Protein AF-A0A535BAP8-F1 (afdb_monomer_lite)

Secondary structure (DSSP, 8-state):
-PPPPP-----SSS--SSS-TTSSS--GGG-TTTTSPPP--TT--SSTTSSS-SSB-SHHHHHHHHTTTT-BTT-TTSSSSS-TTPPPP-GGG-SS-SSB-SHHHHHHHHTTTT-B--

Radius of gyration: 17.06 Å; chains: 1; bounding box: 52×32×35 Å

Sequence (118 aa):
MPPLSPAASASASPARIDTDCDDDLVIDRFDNCVAGANPRLPNFAQSQRDLNADGFSDISDISLLTGVFGAQGGNPDNDGVGDSGVAGYQGRYDLNYDSFVDITDVSLMTGIFGATCL

Structure (mmCIF, N/CA/C/O backbone):
data_AF-A0A535BAP8-F1
#
_entry.id   AF-A0A535BAP8-F1
#
loop_
_atom_site.group_PDB
_atom_site.id
_atom_site.type_symbol
_atom_site.label_atom_id
_atom_site.label_alt_id
_atom_site.label_comp_id
_atom_site.label_asym_id
_atom_site.label_entity_id
_atom_site.label_seq_id
_atom_site.pdbx_PDB_ins_code
_atom_site.Cartn_x
_atom_site.Cartn_y
_atom_site.Cartn_z
_atom_site.occupancy
_atom_site.B_iso_or_equiv
_atom_site.auth_seq_id
_atom_site.auth_comp_id
_atom_site.auth_asym_id
_atom_site.auth_atom_id
_atom_site.pdbx_PDB_model_num
ATOM 1 N N . MET A 1 1 ? -39.893 -17.547 -9.745 1.00 43.09 1 MET A N 1
ATOM 2 C CA . MET A 1 1 ? -38.473 -17.219 -9.513 1.00 43.09 1 MET A CA 1
ATOM 3 C C . MET A 1 1 ? -38.452 -15.845 -8.867 1.00 43.09 1 MET A C 1
ATOM 5 O O . MET A 1 1 ? -38.874 -14.911 -9.539 1.00 43.09 1 MET A O 1
ATOM 9 N N . PRO A 1 2 ? -38.138 -15.709 -7.569 1.00 41.72 2 PRO A N 1
ATOM 10 C CA . PRO A 1 2 ? -37.995 -14.384 -6.979 1.00 41.72 2 PRO A CA 1
ATOM 11 C C . PRO A 1 2 ? -36.729 -13.719 -7.550 1.00 41.72 2 PRO A C 1
ATOM 13 O O . PRO A 1 2 ? -35.761 -14.431 -7.830 1.00 41.72 2 PRO A O 1
ATOM 16 N N . PRO A 1 3 ? -36.727 -12.395 -7.779 1.00 41.97 3 PRO A N 1
ATOM 17 C CA . PRO A 1 3 ? -35.520 -11.691 -8.186 1.00 41.97 3 PRO A CA 1
ATOM 18 C C . PRO A 1 3 ? -34.495 -11.733 -7.047 1.00 41.97 3 PRO A C 1
ATOM 20 O O . PRO A 1 3 ? -34.848 -11.607 -5.875 1.00 41.97 3 PRO A O 1
ATOM 23 N N . LEU A 1 4 ? -33.229 -11.943 -7.409 1.00 44.16 4 LEU A N 1
ATOM 24 C CA . LEU A 1 4 ? -32.087 -11.809 -6.512 1.00 44.16 4 LEU A CA 1
ATOM 25 C C . LEU A 1 4 ? -32.049 -10.361 -6.011 1.00 44.16 4 LEU A C 1
ATOM 27 O O . LEU A 1 4 ? -31.902 -9.436 -6.810 1.00 44.16 4 LEU A O 1
ATOM 31 N N . SER A 1 5 ? -32.222 -10.169 -4.704 1.00 47.00 5 SER A N 1
ATOM 32 C CA . SER A 1 5 ? -31.978 -8.885 -4.054 1.00 47.00 5 SER A CA 1
ATOM 33 C C . SER A 1 5 ? -30.539 -8.446 -4.342 1.00 47.00 5 SER A C 1
ATOM 35 O O . SER A 1 5 ? -29.631 -9.262 -4.162 1.00 47.00 5 SER A O 1
ATOM 37 N N . PRO A 1 6 ? -30.284 -7.192 -4.755 1.00 43.59 6 PRO A N 1
ATOM 38 C CA . PRO A 1 6 ? -28.937 -6.659 -4.664 1.00 43.59 6 PRO A CA 1
ATOM 39 C C . PRO A 1 6 ? -28.566 -6.648 -3.180 1.00 43.59 6 PRO A C 1
ATOM 41 O O . PRO A 1 6 ? -29.361 -6.210 -2.345 1.00 43.59 6 PRO A O 1
ATOM 44 N N . ALA A 1 7 ? -27.397 -7.193 -2.844 1.00 44.28 7 ALA A N 1
ATOM 45 C CA . ALA A 1 7 ? -26.817 -7.025 -1.523 1.00 44.28 7 ALA A CA 1
ATOM 46 C C . ALA A 1 7 ? -26.653 -5.517 -1.301 1.00 44.28 7 ALA A C 1
ATOM 48 O O . ALA A 1 7 ? -25.780 -4.885 -1.890 1.00 44.28 7 ALA A O 1
ATOM 49 N N . ALA A 1 8 ? -27.569 -4.925 -0.538 1.00 42.19 8 ALA A N 1
ATOM 50 C CA . ALA A 1 8 ? -27.401 -3.575 -0.048 1.00 42.19 8 ALA A CA 1
ATOM 51 C C . ALA A 1 8 ? -26.163 -3.599 0.849 1.00 42.19 8 ALA A C 1
ATOM 53 O O . ALA A 1 8 ? -26.132 -4.355 1.822 1.00 42.19 8 ALA A O 1
ATOM 54 N N . SER A 1 9 ? -25.151 -2.805 0.495 1.00 49.56 9 SER A N 1
ATOM 55 C CA . SER A 1 9 ? -24.110 -2.411 1.438 1.00 49.56 9 SER A CA 1
ATOM 56 C C . SER A 1 9 ? -24.826 -1.646 2.548 1.00 49.56 9 SER A C 1
ATOM 58 O O . SER A 1 9 ? -25.254 -0.509 2.357 1.00 49.56 9 SER A O 1
ATOM 60 N N . ALA A 1 10 ? -25.158 -2.341 3.631 1.00 45.38 10 ALA A N 1
ATOM 61 C CA . ALA A 1 10 ? -25.973 -1.792 4.697 1.00 45.38 10 ALA A CA 1
ATOM 62 C C . ALA A 1 10 ? -25.055 -1.024 5.649 1.00 45.38 10 ALA A C 1
ATOM 64 O O . ALA A 1 10 ? -24.428 -1.620 6.521 1.00 45.38 10 ALA A O 1
ATOM 65 N N 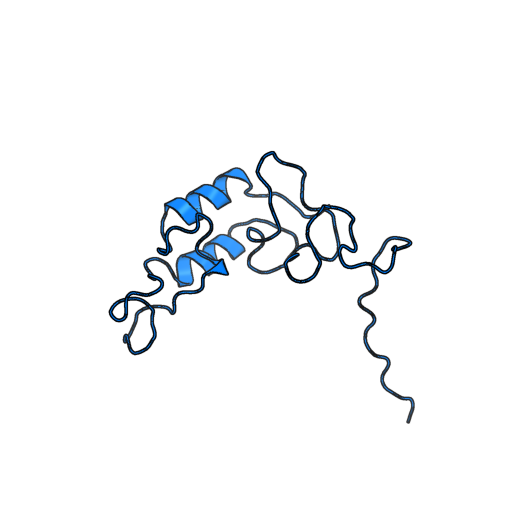. SER A 1 11 ? -24.991 0.295 5.461 1.00 55.28 11 SER A N 1
ATOM 66 C CA . SER A 1 11 ? -24.417 1.248 6.412 1.00 55.28 11 SER A CA 1
ATOM 67 C C . SER A 1 11 ? -25.047 1.035 7.796 1.00 55.28 11 SER A C 1
ATOM 69 O O . SER A 1 11 ? -26.272 1.101 7.939 1.00 55.28 11 SER A O 1
ATOM 71 N N . ALA A 1 12 ? -24.237 0.758 8.817 1.00 51.09 12 ALA A N 1
ATOM 72 C CA . ALA A 1 12 ? -24.709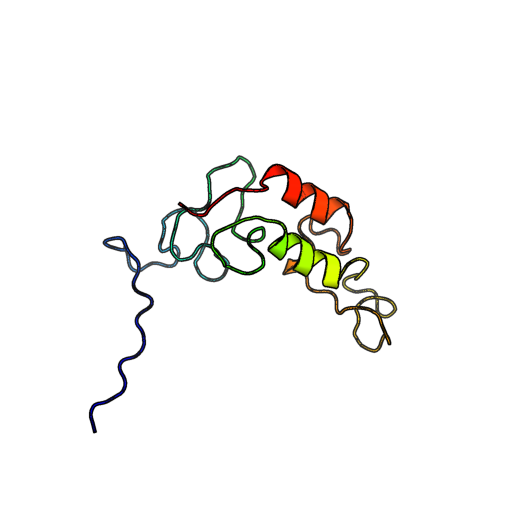 0.336 10.140 1.00 51.09 12 ALA A CA 1
ATOM 73 C C . ALA A 1 12 ? -25.216 1.478 11.053 1.00 51.09 12 ALA A C 1
ATOM 75 O O . ALA A 1 12 ? -25.659 1.218 12.171 1.00 51.09 12 ALA A O 1
ATOM 76 N N . SER A 1 13 ? -25.225 2.725 10.581 1.00 51.09 13 SER A N 1
ATOM 77 C CA . SER A 1 13 ? -25.824 3.883 11.263 1.00 51.09 13 SER A CA 1
ATOM 78 C C . SER A 1 13 ? -27.040 4.398 10.482 1.00 51.09 13 SER A C 1
ATOM 80 O O . SER A 1 13 ? -27.216 3.996 9.332 1.00 51.09 13 SER A O 1
ATOM 82 N N . PRO A 1 14 ? -27.922 5.253 11.049 1.00 48.59 14 PRO A N 1
ATOM 83 C CA . PRO A 1 14 ? -28.995 5.895 10.285 1.00 48.59 14 PRO A CA 1
ATOM 84 C C . PRO A 1 14 ? -28.364 6.881 9.289 1.00 48.59 14 PRO A C 1
ATOM 86 O O . PRO A 1 14 ? -28.317 8.086 9.527 1.00 48.59 14 PRO A O 1
ATOM 89 N N . ALA A 1 15 ? -27.800 6.331 8.217 1.00 52.84 15 ALA A N 1
ATOM 90 C CA . ALA A 1 15 ? -26.863 6.993 7.342 1.00 52.84 15 ALA A CA 1
ATOM 91 C C . ALA A 1 15 ? -27.575 8.072 6.545 1.00 52.84 15 ALA A C 1
ATOM 93 O O . ALA A 1 15 ? -28.602 7.862 5.886 1.00 52.84 15 ALA A O 1
ATOM 94 N N . ARG A 1 16 ? -26.985 9.255 6.612 1.00 53.00 16 ARG A N 1
ATOM 95 C CA . ARG A 1 16 ? -27.109 10.249 5.568 1.00 53.00 16 ARG A CA 1
ATOM 96 C C . ARG A 1 16 ? -26.664 9.545 4.277 1.00 53.00 16 ARG A C 1
ATOM 98 O O . ARG A 1 16 ? -25.586 8.975 4.233 1.00 53.00 16 ARG A O 1
ATOM 105 N N . ILE A 1 17 ? -27.523 9.490 3.259 1.00 59.75 17 ILE A N 1
ATOM 106 C CA . ILE A 1 17 ? -27.120 8.974 1.943 1.00 59.75 17 ILE A CA 1
ATOM 107 C C . ILE A 1 17 ? -26.261 10.064 1.302 1.00 59.75 17 ILE A C 1
ATOM 109 O O . ILE A 1 17 ? -26.773 10.898 0.551 1.00 59.75 17 ILE A O 1
ATOM 113 N N . ASP A 1 18 ? -24.987 10.118 1.662 1.00 67.38 18 ASP A N 1
ATOM 114 C CA . ASP A 1 18 ? -23.999 10.931 0.972 1.00 67.38 18 ASP A CA 1
ATOM 115 C C . ASP A 1 18 ? -22.770 10.091 0.598 1.00 67.38 18 ASP A C 1
ATOM 117 O O . ASP A 1 18 ? -22.902 8.897 0.355 1.00 67.38 18 ASP A O 1
ATOM 121 N N . THR A 1 19 ? -21.642 10.741 0.321 1.00 75.44 19 THR A N 1
ATOM 122 C CA . THR A 1 19 ? -20.462 10.112 -0.304 1.00 75.44 19 THR A CA 1
ATOM 123 C C . THR A 1 19 ? -19.418 9.675 0.734 1.00 75.44 19 THR A C 1
ATOM 125 O O . THR A 1 19 ? -18.326 9.291 0.329 1.00 75.44 19 THR A O 1
ATOM 128 N N . ASP A 1 20 ? -19.730 9.803 2.023 1.00 69.69 20 ASP A N 1
ATOM 129 C CA . ASP A 1 20 ? -18.864 9.580 3.189 1.00 69.69 20 ASP A CA 1
ATOM 130 C C . ASP A 1 20 ? -19.744 8.931 4.279 1.00 69.69 20 ASP A C 1
ATOM 132 O O . ASP A 1 20 ? -20.340 9.607 5.117 1.00 69.69 20 ASP A O 1
ATOM 136 N N . CYS A 1 21 ? -19.965 7.615 4.165 1.00 72.12 21 CYS A N 1
ATOM 137 C CA . CYS A 1 21 ? -20.983 6.884 4.934 1.00 72.12 21 CYS A CA 1
ATOM 138 C C . CYS A 1 21 ? -20.765 6.901 6.461 1.00 72.12 21 CYS A C 1
ATOM 140 O O . CYS A 1 21 ? -21.719 6.669 7.217 1.00 72.12 21 CYS A O 1
ATOM 142 N N . ASP A 1 22 ? -19.538 7.140 6.910 1.00 68.00 22 ASP A N 1
ATOM 143 C CA . ASP A 1 22 ? -19.070 7.128 8.296 1.00 68.00 22 ASP A CA 1
ATOM 144 C C . ASP A 1 22 ? -18.653 8.525 8.822 1.00 68.00 22 ASP A C 1
ATOM 146 O O . ASP A 1 22 ? -18.299 8.655 9.999 1.00 68.00 22 ASP A O 1
ATOM 150 N N . ASP A 1 23 ? -18.827 9.583 8.013 1.00 71.31 23 ASP A N 1
ATOM 151 C CA . ASP A 1 23 ? -18.584 11.005 8.327 1.00 71.31 23 ASP A CA 1
ATOM 152 C C . ASP A 1 23 ? -17.140 11.298 8.813 1.00 71.31 23 ASP A C 1
ATOM 154 O O . ASP A 1 23 ? -16.889 12.196 9.642 1.00 71.31 23 ASP A O 1
ATOM 158 N N . ASP A 1 24 ? -16.157 10.546 8.323 1.00 66.62 24 ASP A N 1
ATOM 159 C CA . ASP A 1 24 ? -14.766 10.627 8.771 1.00 66.62 24 ASP A CA 1
ATOM 160 C C . ASP A 1 24 ? -13.876 11.515 7.872 1.00 66.62 24 ASP A C 1
ATOM 162 O O . ASP A 1 24 ? -12.702 11.758 8.187 1.00 66.62 24 ASP A O 1
ATOM 166 N N . LEU A 1 25 ? -14.487 12.121 6.840 1.00 72.06 25 LEU A N 1
ATOM 167 C CA . LEU A 1 25 ? -13.884 12.964 5.802 1.00 72.06 25 LEU A CA 1
ATOM 168 C C . LEU A 1 25 ? -13.139 12.172 4.715 1.00 72.06 25 LEU A C 1
ATOM 170 O O . LEU A 1 25 ? -12.352 12.753 3.948 1.00 72.06 25 LEU A O 1
ATOM 174 N N . VAL A 1 26 ? -13.404 10.869 4.627 1.00 71.00 26 VAL A N 1
ATOM 175 C CA . VAL A 1 26 ? -12.927 9.929 3.618 1.00 71.00 26 VAL A CA 1
ATOM 176 C C . VAL A 1 26 ? -14.096 9.458 2.782 1.00 71.00 26 VAL A C 1
ATOM 178 O O . VAL A 1 26 ? -14.980 8.753 3.223 1.00 71.00 26 VAL A O 1
ATOM 181 N N . ILE A 1 27 ? -14.114 9.870 1.516 1.00 72.94 27 ILE A N 1
ATOM 182 C CA . ILE A 1 27 ? -15.201 9.447 0.640 1.00 72.94 27 ILE A CA 1
ATOM 183 C C . ILE A 1 27 ? -15.123 7.944 0.376 1.00 72.94 27 ILE A C 1
ATOM 185 O O . ILE A 1 27 ? -14.038 7.460 0.059 1.00 72.94 27 ILE A O 1
ATOM 189 N N . ASP A 1 28 ? -16.265 7.252 0.352 1.00 66.31 28 ASP A N 1
ATOM 190 C CA . ASP A 1 28 ? -16.375 5.782 0.293 1.00 66.31 28 ASP A CA 1
ATOM 191 C C . ASP A 1 28 ? -15.483 5.134 -0.784 1.00 66.31 28 ASP A C 1
ATOM 193 O O . ASP A 1 28 ? -14.937 4.050 -0.621 1.00 66.31 28 ASP A O 1
ATOM 197 N N . ARG A 1 29 ? -15.302 5.801 -1.934 1.00 64.50 29 ARG A N 1
ATOM 198 C CA . ARG A 1 29 ? -14.460 5.292 -3.039 1.00 64.50 29 ARG A CA 1
ATOM 199 C C . ARG A 1 29 ? -12.956 5.248 -2.731 1.00 64.50 29 ARG A C 1
ATOM 201 O O . ARG A 1 29 ? -12.206 4.657 -3.502 1.00 64.50 29 ARG A O 1
ATOM 208 N N . PHE A 1 30 ? -12.525 5.961 -1.700 1.00 63.28 30 PHE A N 1
ATOM 209 C CA . PHE A 1 30 ? -11.165 6.003 -1.169 1.00 63.28 30 PHE A CA 1
ATOM 210 C C . PHE A 1 30 ? -11.131 5.516 0.281 1.00 63.28 30 PHE A C 1
ATOM 212 O O . PHE A 1 30 ? -10.095 5.637 0.936 1.00 63.28 30 PHE A O 1
ATOM 219 N N . ASP A 1 31 ? -12.241 4.956 0.761 1.00 64.06 31 ASP A N 1
ATOM 220 C CA . ASP A 1 31 ? -12.351 4.394 2.086 1.00 64.06 31 ASP A CA 1
ATOM 221 C C . ASP A 1 31 ? -12.284 2.865 2.028 1.00 64.06 31 ASP A C 1
ATOM 223 O O . ASP A 1 31 ? -13.224 2.192 1.626 1.00 64.06 31 ASP A O 1
ATOM 227 N N . ASN A 1 32 ? -11.160 2.280 2.419 1.00 63.31 32 ASN A N 1
ATOM 228 C CA . ASN A 1 32 ? -11.057 0.862 2.746 1.00 63.31 32 ASN A CA 1
ATOM 229 C C . ASN A 1 32 ? -11.705 0.539 4.109 1.00 63.31 32 ASN A C 1
ATOM 231 O O . ASN A 1 32 ? -11.808 -0.634 4.453 1.00 63.31 32 ASN A O 1
ATOM 235 N N . CYS A 1 33 ? -12.173 1.549 4.855 1.00 67.75 33 CYS A N 1
ATOM 236 C CA . CYS A 1 33 ? -12.825 1.430 6.157 1.00 67.75 33 CYS A CA 1
ATOM 237 C C . CYS A 1 33 ? -14.362 1.579 6.076 1.00 67.75 33 CYS A C 1
ATOM 239 O O . CYS A 1 33 ? -14.976 1.842 7.092 1.00 67.75 33 CYS A O 1
ATOM 241 N N . VAL A 1 34 ? -15.012 1.302 4.930 1.00 58.09 34 VAL A N 1
ATOM 242 C CA . VAL A 1 34 ? -16.443 1.602 4.604 1.00 58.09 34 VAL A CA 1
ATOM 243 C C . VAL A 1 34 ? -17.495 1.329 5.706 1.00 58.09 34 VAL A C 1
ATOM 245 O O . VAL A 1 34 ? -18.612 1.848 5.658 1.00 58.09 34 VAL A O 1
ATOM 248 N N . ALA A 1 35 ? -17.209 0.446 6.665 1.00 54.81 35 ALA A N 1
ATOM 249 C CA . ALA A 1 35 ? -18.111 0.075 7.755 1.00 54.81 35 ALA A CA 1
ATOM 250 C C . ALA A 1 35 ? -17.806 0.734 9.124 1.00 54.81 35 ALA A C 1
ATOM 252 O O . ALA A 1 35 ? -18.553 0.458 10.067 1.00 54.81 35 ALA A O 1
ATOM 253 N N . GLY A 1 36 ? -16.763 1.565 9.257 1.00 60.66 36 GLY A N 1
ATOM 254 C CA . GLY A 1 36 ? -16.341 2.205 10.512 1.00 60.66 36 GLY A CA 1
ATOM 255 C C . GLY A 1 36 ? -15.473 3.450 10.287 1.00 60.66 36 GLY A C 1
ATOM 256 O O . GLY A 1 36 ? -14.968 3.651 9.201 1.00 60.66 36 GLY A O 1
ATOM 257 N N . ALA A 1 37 ? -15.281 4.276 11.315 1.00 60.19 37 ALA A N 1
ATOM 258 C CA . ALA A 1 37 ? -14.572 5.550 11.187 1.00 60.19 37 ALA A CA 1
ATOM 259 C C . ALA A 1 37 ? -13.046 5.375 11.169 1.00 60.19 37 ALA A C 1
ATOM 261 O O . ALA A 1 37 ? -12.482 4.753 12.085 1.00 60.19 37 ALA A O 1
ATOM 262 N N . ASN A 1 38 ? -12.340 6.012 10.221 1.00 60.62 38 ASN A N 1
ATOM 263 C CA . ASN A 1 38 ? -10.880 6.084 10.289 1.00 60.62 38 ASN A CA 1
ATOM 264 C C . ASN A 1 38 ? -10.454 6.855 11.565 1.00 60.62 38 ASN A C 1
ATOM 266 O O . ASN A 1 38 ? -10.972 7.939 11.871 1.00 60.62 38 ASN A O 1
ATOM 270 N N . PRO A 1 39 ? -9.479 6.352 12.350 1.00 54.53 39 PRO A N 1
ATOM 271 C CA . PRO A 1 39 ? -9.016 7.052 13.540 1.00 54.53 39 PRO A CA 1
ATOM 272 C C . PRO A 1 39 ? -8.451 8.435 13.181 1.00 54.53 39 PRO A C 1
ATOM 274 O O . PRO A 1 39 ? -7.521 8.567 12.386 1.00 54.53 39 PRO A O 1
ATOM 277 N N . ARG A 1 40 ? -8.989 9.486 13.821 1.00 51.28 40 ARG A N 1
ATOM 278 C CA . ARG A 1 40 ? -8.563 10.886 13.644 1.00 51.28 40 ARG A CA 1
ATOM 279 C C . ARG A 1 40 ? -7.159 11.128 14.203 1.00 51.28 40 ARG A C 1
ATOM 281 O O . ARG A 1 40 ? -6.999 11.689 15.289 1.00 51.28 40 ARG A O 1
ATOM 288 N N . LEU A 1 41 ? -6.133 10.736 13.459 1.00 50.47 41 LEU A N 1
ATOM 289 C CA . LEU A 1 41 ? -4.755 11.144 13.716 1.00 50.47 41 LEU A CA 1
ATOM 290 C C . LEU A 1 41 ? -4.397 12.362 12.839 1.00 50.47 41 LEU A C 1
ATOM 292 O O . LEU A 1 41 ? -4.882 12.489 11.713 1.00 50.47 41 LEU A O 1
ATOM 296 N N . PRO A 1 42 ? -3.572 13.308 13.324 1.00 42.47 42 PRO A N 1
ATOM 297 C CA . PRO A 1 42 ? -3.072 14.393 12.484 1.00 42.47 42 PRO A CA 1
ATOM 298 C C . PRO A 1 42 ? -2.340 13.805 11.268 1.00 42.47 42 PRO A C 1
ATOM 300 O O . PRO A 1 42 ? -1.454 12.972 11.439 1.00 42.47 42 PRO A O 1
ATOM 303 N N . ASN A 1 43 ? -2.700 14.254 10.060 1.00 43.66 43 ASN A N 1
ATOM 304 C CA . ASN A 1 43 ? -2.220 13.742 8.761 1.00 43.66 43 ASN A CA 1
ATOM 305 C C . ASN A 1 43 ? -2.778 12.370 8.337 1.00 43.66 43 ASN A C 1
ATOM 307 O O . ASN A 1 43 ? -2.266 11.770 7.395 1.00 43.66 43 ASN A O 1
ATOM 311 N N . PHE A 1 44 ? -3.831 11.881 8.994 1.00 47.00 44 PHE A N 1
ATOM 312 C CA . PHE A 1 44 ? -4.507 10.640 8.624 1.00 47.00 44 PHE A CA 1
ATOM 313 C C . PHE A 1 44 ? -5.584 10.917 7.579 1.00 47.00 44 PHE A C 1
ATOM 315 O O . PHE A 1 44 ? -6.775 10.984 7.864 1.00 47.00 44 PHE A O 1
ATOM 322 N N . ALA A 1 45 ? -5.136 11.154 6.352 1.00 40.81 45 ALA A N 1
ATOM 323 C CA . ALA A 1 45 ? -6.004 11.003 5.205 1.00 40.81 45 ALA A CA 1
ATOM 324 C C . ALA A 1 45 ? -5.992 9.512 4.815 1.00 40.81 45 ALA A C 1
ATOM 326 O O . ALA A 1 45 ? -5.059 9.067 4.158 1.00 40.81 45 ALA A O 1
ATOM 327 N N . GLN A 1 46 ? -7.061 8.813 5.216 1.00 50.62 46 GLN A N 1
ATOM 328 C CA . GLN A 1 46 ? -7.747 7.765 4.442 1.00 50.62 46 GLN A CA 1
ATOM 329 C C . GLN A 1 46 ? -7.058 6.399 4.417 1.00 50.62 46 GLN A C 1
ATOM 331 O O . GLN A 1 46 ? -6.006 6.290 3.809 1.00 50.62 46 GLN A O 1
ATOM 336 N N . SER A 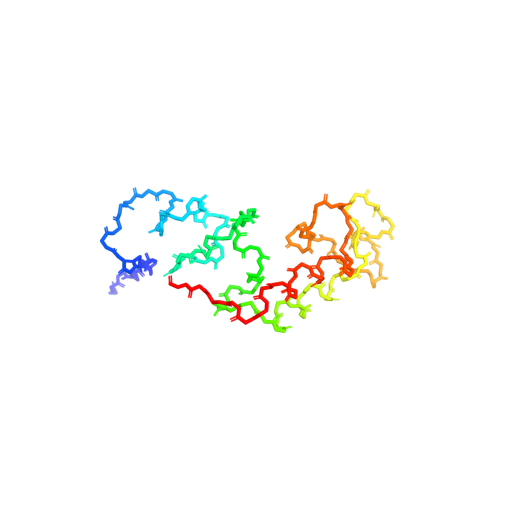1 47 ? -7.664 5.398 5.073 1.00 52.09 47 SER A N 1
ATOM 337 C CA . SER A 1 47 ? -7.820 3.964 4.728 1.00 52.09 47 SER A CA 1
ATOM 338 C C . SER A 1 47 ? -6.721 3.122 4.022 1.00 52.09 47 SER A C 1
ATOM 340 O O . SER A 1 47 ? -6.757 1.898 4.069 1.00 52.09 47 SER A O 1
ATOM 342 N N . GLN A 1 48 ? -5.690 3.711 3.421 1.00 60.12 48 GLN A N 1
ATOM 343 C CA . GLN A 1 48 ? -4.606 3.077 2.666 1.00 60.12 48 GLN A CA 1
ATOM 344 C C . GLN A 1 48 ? -3.673 2.204 3.502 1.00 60.12 48 GLN A C 1
ATOM 346 O O . GLN A 1 48 ? -2.710 1.663 2.972 1.00 60.12 48 GLN A O 1
ATOM 351 N N . ARG A 1 49 ? -3.891 2.101 4.812 1.00 78.00 49 ARG A N 1
ATOM 352 C CA . ARG A 1 49 ? -3.028 1.300 5.687 1.00 78.00 49 ARG A CA 1
ATOM 353 C C . ARG A 1 49 ? -3.687 0.031 6.216 1.00 78.00 49 ARG A C 1
ATOM 355 O O . ARG A 1 49 ? -3.017 -0.741 6.892 1.00 78.00 49 ARG A O 1
ATOM 362 N N . ASP A 1 50 ? -4.954 -0.164 5.875 1.00 78.88 50 ASP A N 1
ATOM 363 C CA . ASP A 1 50 ? -5.588 -1.472 5.766 1.00 78.88 50 ASP A CA 1
ATOM 364 C C . ASP A 1 50 ? -5.649 -1.772 4.257 1.00 78.88 50 ASP A C 1
ATOM 366 O O . ASP A 1 50 ? -6.528 -1.327 3.514 1.00 78.88 50 ASP A O 1
ATOM 370 N N . LEU A 1 51 ? -4.582 -2.391 3.757 1.00 81.69 51 LEU A N 1
ATOM 371 C CA . LEU A 1 51 ? -4.340 -2.614 2.331 1.00 81.69 51 LEU A CA 1
ATOM 372 C C . LEU A 1 51 ? -5.154 -3.784 1.777 1.00 81.69 51 LEU A C 1
ATOM 374 O O . LEU A 1 51 ? -5.248 -3.930 0.545 1.00 81.69 51 LEU A O 1
ATOM 378 N N . ASN A 1 52 ? -5.677 -4.627 2.669 1.00 82.62 52 ASN A N 1
ATOM 379 C CA . ASN A 1 52 ? -6.468 -5.806 2.349 1.00 82.62 52 ASN A CA 1
ATOM 380 C C . ASN A 1 52 ? -7.973 -5.641 2.681 1.00 82.62 52 ASN A C 1
ATOM 382 O O . ASN A 1 52 ? -8.764 -6.482 2.246 1.00 82.62 52 ASN A O 1
ATOM 386 N N . ALA A 1 53 ? -8.350 -4.540 3.342 1.00 76.69 53 ALA A N 1
ATOM 387 C CA . ALA A 1 53 ? -9.696 -4.192 3.795 1.00 76.69 53 ALA A CA 1
ATOM 388 C C . ALA A 1 53 ? -10.311 -5.226 4.761 1.00 76.69 53 ALA A C 1
ATOM 390 O O . ALA A 1 53 ? -11.485 -5.591 4.620 1.00 76.69 53 ALA A O 1
ATOM 391 N N . ASP A 1 54 ? -9.525 -5.741 5.712 1.00 76.38 54 ASP A N 1
ATOM 392 C CA . ASP A 1 54 ? -9.977 -6.708 6.726 1.00 76.38 54 ASP A CA 1
ATOM 393 C C . ASP A 1 54 ? -10.346 -6.083 8.085 1.00 76.38 54 ASP A C 1
ATOM 395 O O . ASP A 1 54 ? -10.814 -6.786 8.990 1.00 76.38 54 ASP A O 1
ATOM 399 N N . GLY A 1 55 ? -10.227 -4.759 8.199 1.00 74.94 55 GLY A N 1
ATOM 400 C CA . GLY A 1 55 ? -10.565 -3.969 9.378 1.00 74.94 55 GLY A CA 1
ATOM 401 C C . GLY A 1 55 ? -9.409 -3.790 10.363 1.00 74.94 55 GLY A C 1
ATOM 402 O O . GLY A 1 55 ? -9.602 -3.144 11.402 1.00 74.94 55 GLY A O 1
ATOM 403 N N . PHE A 1 56 ? -8.228 -4.335 10.062 1.00 79.56 56 PHE A N 1
ATOM 404 C CA . PHE A 1 56 ? -7.021 -4.221 10.873 1.00 79.56 56 PHE A CA 1
ATOM 405 C C . PHE A 1 56 ? -5.866 -3.666 10.041 1.00 79.56 56 PHE A C 1
ATOM 407 O O . PHE A 1 56 ? -5.758 -3.920 8.853 1.00 79.56 56 PHE A O 1
ATOM 414 N N . SER A 1 57 ? -4.968 -2.919 10.688 1.00 83.62 57 SER A N 1
ATOM 415 C CA . SER A 1 57 ? -3.636 -2.683 10.129 1.00 83.62 57 SER A CA 1
ATOM 416 C C . SER A 1 57 ? -2.643 -3.633 10.776 1.00 83.62 57 SER A C 1
ATOM 418 O O . SER A 1 57 ? -2.299 -3.470 11.952 1.00 83.62 57 SER A O 1
ATOM 420 N N . ASP A 1 58 ? -2.182 -4.643 10.048 1.00 88.38 58 ASP A N 1
ATOM 421 C CA . ASP A 1 58 ? -1.319 -5.675 10.607 1.00 88.38 58 ASP A CA 1
ATOM 422 C C . ASP A 1 58 ? -0.272 -6.230 9.621 1.00 88.38 58 ASP A C 1
ATOM 424 O O . ASP A 1 58 ? 0.164 -5.590 8.659 1.00 88.38 58 ASP A O 1
ATOM 428 N N . ILE A 1 59 ? 0.259 -7.415 9.934 1.00 92.94 59 ILE A N 1
ATOM 429 C CA . ILE A 1 59 ? 1.315 -8.039 9.136 1.00 92.94 59 ILE A CA 1
ATOM 430 C C . ILE A 1 59 ? 0.816 -8.482 7.758 1.00 92.94 59 ILE A C 1
ATOM 432 O O . ILE A 1 59 ? 1.620 -8.609 6.832 1.00 92.94 59 ILE A O 1
ATOM 436 N N . SER A 1 60 ? -0.484 -8.727 7.609 1.00 91.06 60 SER A N 1
ATOM 437 C CA . SER A 1 60 ? -1.087 -9.117 6.343 1.00 91.06 60 SER A CA 1
ATOM 438 C C . SER A 1 60 ? -1.044 -7.961 5.338 1.00 91.06 60 SER A C 1
ATOM 440 O O . SER A 1 60 ? -0.697 -8.188 4.177 1.00 91.06 60 SER A O 1
ATOM 442 N N . ASP A 1 61 ? -1.213 -6.716 5.780 1.00 88.50 61 ASP A N 1
ATOM 443 C CA . ASP A 1 61 ? -1.041 -5.536 4.928 1.00 88.50 61 ASP A CA 1
ATOM 444 C C . ASP A 1 61 ? 0.411 -5.337 4.505 1.00 88.50 61 ASP A C 1
ATOM 446 O O . ASP A 1 61 ? 0.717 -5.120 3.331 1.00 88.50 61 ASP A O 1
ATOM 450 N N . ILE A 1 62 ? 1.341 -5.484 5.454 1.00 91.31 62 ILE A N 1
ATOM 451 C CA . ILE A 1 62 ? 2.780 -5.422 5.168 1.00 91.31 62 ILE A CA 1
ATOM 452 C C . ILE A 1 62 ? 3.168 -6.524 4.170 1.00 91.31 62 ILE A C 1
ATOM 454 O O . ILE A 1 62 ? 4.019 -6.311 3.304 1.00 91.31 62 ILE A O 1
ATOM 458 N N . SER A 1 63 ? 2.538 -7.699 4.245 1.00 93.31 63 SER A N 1
ATOM 459 C CA . SER A 1 63 ? 2.791 -8.789 3.300 1.00 93.31 63 SER A CA 1
ATOM 460 C C . SER A 1 63 ? 2.386 -8.433 1.863 1.00 93.31 63 SER A C 1
ATOM 462 O O . SER A 1 63 ? 3.087 -8.805 0.923 1.00 93.31 63 SER A O 1
ATOM 464 N N . LEU A 1 64 ? 1.320 -7.643 1.682 1.00 91.31 64 LEU A N 1
ATOM 465 C CA . LEU A 1 64 ? 0.922 -7.132 0.368 1.00 91.31 64 LEU A CA 1
ATOM 466 C C . LEU A 1 64 ? 1.929 -6.115 -0.170 1.00 91.31 64 LEU A C 1
ATOM 468 O O . LEU A 1 64 ? 2.344 -6.215 -1.325 1.00 91.31 64 LEU A O 1
ATOM 472 N N . LEU A 1 65 ? 2.357 -5.182 0.681 1.00 90.38 65 LEU A N 1
ATOM 473 C CA . LEU A 1 65 ? 3.336 -4.156 0.327 1.00 90.38 65 LEU A CA 1
ATOM 474 C C . LEU A 1 65 ? 4.691 -4.778 -0.038 1.00 90.38 65 LEU A C 1
ATOM 476 O O . LEU A 1 65 ? 5.274 -4.471 -1.074 1.00 90.38 65 LEU A O 1
ATOM 480 N N . THR A 1 66 ? 5.170 -5.733 0.761 1.00 90.62 66 THR A N 1
ATOM 481 C CA . THR A 1 66 ? 6.429 -6.443 0.476 1.00 90.62 66 THR A CA 1
ATOM 482 C C . THR A 1 66 ? 6.374 -7.282 -0.803 1.00 90.62 66 THR A C 1
ATOM 484 O O . THR A 1 66 ? 7.416 -7.528 -1.409 1.00 90.62 66 THR A O 1
ATOM 487 N N . GLY A 1 67 ? 5.179 -7.663 -1.268 1.00 90.62 67 GLY A N 1
ATOM 488 C CA . GLY A 1 67 ? 4.978 -8.332 -2.554 1.00 90.62 67 GLY A CA 1
ATOM 489 C C . GLY A 1 67 ? 5.313 -7.471 -3.777 1.00 90.62 67 GLY A C 1
ATOM 490 O O . GLY A 1 67 ? 5.541 -8.023 -4.851 1.00 90.62 67 GLY A O 1
ATOM 491 N N . VAL A 1 68 ? 5.375 -6.144 -3.619 1.00 91.19 68 VAL A N 1
ATOM 492 C CA . VAL A 1 68 ? 5.761 -5.189 -4.673 1.00 91.19 68 VAL A CA 1
ATOM 493 C C . VAL A 1 68 ? 7.020 -4.387 -4.321 1.00 91.19 68 VAL A C 1
ATOM 495 O O . VAL A 1 68 ? 7.295 -3.359 -4.934 1.00 91.19 68 VAL A O 1
ATOM 498 N N . PHE A 1 69 ? 7.779 -4.831 -3.316 1.00 91.75 69 PHE A N 1
ATOM 499 C CA . PHE A 1 69 ? 8.938 -4.096 -2.822 1.00 91.75 69 PHE A CA 1
ATOM 500 C C . PHE A 1 69 ? 9.968 -3.854 -3.930 1.00 91.75 69 PHE A C 1
ATOM 502 O O . PHE A 1 69 ? 10.368 -4.776 -4.643 1.00 91.75 69 PHE A O 1
ATOM 509 N N . GLY A 1 70 ? 10.426 -2.612 -4.034 1.00 91.25 70 GLY A N 1
ATOM 510 C CA . GLY A 1 70 ? 11.358 -2.151 -5.049 1.00 91.25 70 GLY A CA 1
ATOM 511 C C . GLY A 1 70 ? 10.712 -1.783 -6.382 1.00 91.25 70 GLY A C 1
ATOM 512 O O . GLY A 1 70 ? 11.450 -1.369 -7.266 1.00 91.25 70 GLY A O 1
ATOM 513 N N . ALA A 1 71 ? 9.392 -1.907 -6.555 1.00 92.81 71 ALA A N 1
ATOM 514 C CA . ALA A 1 71 ? 8.719 -1.457 -7.772 1.00 92.81 71 ALA A CA 1
ATOM 515 C C . ALA A 1 71 ? 8.717 0.078 -7.868 1.00 92.81 71 ALA A C 1
ATOM 517 O O . ALA A 1 71 ? 8.505 0.771 -6.870 1.00 92.81 71 ALA A O 1
ATOM 518 N N . GLN A 1 72 ? 8.910 0.611 -9.076 1.00 93.06 72 GLN A N 1
ATOM 519 C CA . GLN A 1 72 ? 9.054 2.044 -9.321 1.00 93.06 72 GLN A CA 1
ATOM 520 C C . GLN A 1 72 ? 8.075 2.553 -10.381 1.00 93.06 72 GLN A C 1
ATOM 522 O O . GLN A 1 72 ? 8.129 2.161 -11.543 1.00 93.06 72 GLN A O 1
ATOM 527 N N . GLY A 1 73 ? 7.220 3.499 -10.004 1.00 90.25 73 GLY A N 1
ATOM 528 C CA . GLY A 1 73 ? 6.279 4.132 -10.919 1.00 90.25 73 GLY A CA 1
ATOM 529 C C . GLY A 1 73 ? 6.992 4.966 -11.984 1.00 90.25 73 GLY A C 1
ATOM 530 O O . GLY A 1 73 ? 7.813 5.828 -11.676 1.00 90.25 73 GLY A O 1
ATOM 531 N N . GLY A 1 74 ? 6.662 4.732 -13.257 1.00 86.19 74 GLY A N 1
ATOM 532 C CA . GLY A 1 74 ? 7.178 5.523 -14.378 1.00 86.19 74 GLY A CA 1
ATOM 533 C C . GLY A 1 74 ? 8.620 5.210 -14.787 1.00 86.19 74 GLY A C 1
ATOM 534 O O . GLY A 1 74 ? 9.151 5.904 -15.655 1.00 86.19 74 GLY A O 1
ATOM 535 N N . ASN A 1 75 ? 9.238 4.182 -14.200 1.00 88.62 75 ASN A N 1
ATOM 536 C CA . ASN A 1 75 ? 10.500 3.626 -14.669 1.00 88.62 75 ASN A CA 1
ATOM 537 C C . ASN A 1 75 ? 10.230 2.334 -15.464 1.00 88.62 75 ASN A C 1
ATOM 539 O O . ASN A 1 75 ? 9.960 1.313 -14.840 1.00 88.62 75 ASN A O 1
ATOM 543 N N . PRO A 1 76 ? 10.358 2.344 -16.804 1.00 85.56 76 PRO A N 1
ATOM 544 C CA . PRO A 1 76 ? 10.080 1.173 -17.637 1.00 85.56 76 PRO A CA 1
ATOM 545 C C . PRO A 1 76 ? 10.976 -0.040 -17.373 1.00 85.56 76 PRO A C 1
ATOM 547 O O . PRO A 1 76 ? 10.678 -1.105 -17.889 1.00 85.56 76 PRO A O 1
ATOM 550 N N . ASP A 1 77 ? 12.094 0.136 -16.659 1.00 86.62 77 ASP A N 1
ATOM 551 C CA . ASP A 1 77 ? 13.012 -0.955 -16.318 1.00 86.62 77 ASP A CA 1
ATOM 552 C C . ASP A 1 77 ? 12.651 -1.632 -14.977 1.00 86.62 77 ASP A C 1
ATOM 554 O O . ASP A 1 77 ? 13.333 -2.574 -14.560 1.00 86.62 77 ASP A O 1
ATOM 558 N N . ASN A 1 78 ? 11.679 -1.087 -14.231 1.00 84.50 78 ASN A N 1
ATOM 559 C CA . ASN A 1 78 ? 11.366 -1.533 -12.872 1.00 84.50 78 ASN A CA 1
ATOM 560 C C . ASN A 1 78 ? 9.916 -1.239 -12.432 1.00 84.50 78 ASN A C 1
ATOM 562 O O . ASN A 1 78 ? 9.641 -1.072 -11.241 1.00 84.50 78 ASN A O 1
ATOM 566 N N . ASP A 1 79 ? 8.985 -1.136 -13.374 1.00 84.31 79 ASP A N 1
ATOM 567 C CA . ASP A 1 79 ? 7.563 -0.904 -13.091 1.00 84.31 79 ASP A CA 1
ATOM 568 C C . ASP A 1 79 ? 6.733 -2.194 -13.195 1.00 84.31 79 ASP A C 1
ATOM 570 O O . ASP A 1 79 ? 5.534 -2.184 -12.896 1.00 84.31 79 ASP A O 1
ATOM 574 N N . GLY A 1 80 ? 7.368 -3.307 -13.587 1.00 85.75 80 GLY A N 1
ATOM 575 C CA . GLY A 1 80 ? 6.752 -4.622 -13.754 1.00 85.75 80 GLY A CA 1
ATOM 576 C C . GLY A 1 80 ? 5.926 -4.767 -15.036 1.00 85.75 80 GLY A C 1
ATOM 577 O O . GLY A 1 80 ? 5.263 -5.792 -15.227 1.00 85.75 80 GLY A O 1
ATOM 578 N N . VAL A 1 81 ? 5.961 -3.782 -15.942 1.00 82.88 81 VAL A N 1
ATOM 579 C CA . VAL A 1 81 ? 5.317 -3.833 -17.260 1.00 82.88 81 VAL A CA 1
ATOM 580 C C . VAL A 1 81 ? 6.349 -4.217 -18.320 1.00 82.88 81 VAL A C 1
ATOM 582 O O . VAL A 1 81 ? 6.970 -3.385 -18.965 1.00 82.88 81 VAL A O 1
ATOM 585 N N . GLY A 1 82 ? 6.477 -5.522 -18.563 1.00 80.31 82 GLY A N 1
ATOM 586 C CA . GLY A 1 82 ? 7.465 -6.064 -19.509 1.00 80.31 82 GLY A CA 1
ATOM 587 C C . GLY A 1 82 ? 8.754 -6.548 -18.841 1.00 80.31 82 GLY A C 1
ATOM 588 O O . GLY A 1 82 ? 9.564 -7.208 -19.494 1.00 80.31 82 GLY A O 1
ATOM 589 N N . ASP A 1 83 ? 8.876 -6.330 -17.534 1.00 80.06 83 ASP A N 1
ATOM 590 C CA . ASP A 1 83 ? 10.000 -6.767 -16.717 1.00 80.06 83 ASP A CA 1
ATOM 591 C C . ASP A 1 83 ? 9.761 -8.174 -16.156 1.00 80.06 83 ASP A C 1
ATOM 593 O O . ASP A 1 83 ? 8.850 -8.427 -15.364 1.00 80.06 83 ASP A O 1
ATOM 597 N N . SER A 1 84 ? 10.594 -9.137 -16.549 1.00 78.62 84 SER A N 1
ATOM 598 C CA . SER A 1 84 ? 10.494 -10.495 -16.011 1.00 78.62 84 SER A CA 1
ATOM 599 C C . SER A 1 84 ? 10.994 -10.543 -14.567 1.00 78.62 84 SER A C 1
ATOM 601 O O . SER A 1 84 ? 12.191 -10.423 -14.320 1.00 78.62 84 SER A O 1
ATOM 603 N N . GLY A 1 85 ? 10.096 -10.836 -13.627 1.00 76.88 85 GLY A N 1
ATOM 604 C CA . GLY A 1 85 ? 10.442 -11.040 -12.216 1.00 76.88 85 GLY A CA 1
ATOM 605 C C . GLY A 1 85 ? 10.429 -9.771 -11.362 1.00 76.88 85 GLY A C 1
ATOM 606 O O . GLY A 1 85 ? 10.749 -9.860 -10.180 1.00 76.88 85 GLY A O 1
ATOM 607 N N . VAL A 1 86 ? 10.028 -8.630 -11.929 1.00 79.44 86 VAL A N 1
ATOM 608 C CA . VAL A 1 86 ? 9.713 -7.412 -11.175 1.00 79.44 86 VAL A CA 1
ATOM 609 C C . VAL A 1 86 ? 8.211 -7.385 -10.924 1.00 79.44 86 VAL A C 1
ATOM 611 O O . VAL A 1 86 ? 7.406 -7.643 -11.821 1.00 79.44 86 VAL A O 1
ATOM 614 N N . ALA A 1 87 ? 7.822 -7.125 -9.683 1.00 85.06 87 ALA A N 1
ATOM 615 C CA . ALA A 1 87 ? 6.421 -6.959 -9.344 1.00 85.06 87 ALA A CA 1
ATOM 616 C C . ALA A 1 87 ? 5.893 -5.633 -9.914 1.00 85.06 87 ALA A C 1
ATOM 618 O O . ALA A 1 87 ? 6.577 -4.617 -9.867 1.00 85.06 87 ALA A O 1
ATOM 619 N N . GLY A 1 88 ? 4.666 -5.643 -10.437 1.00 86.94 88 GLY A N 1
ATOM 620 C CA . GLY A 1 88 ? 4.038 -4.441 -10.986 1.00 86.94 88 GLY A CA 1
ATOM 621 C C . GLY A 1 88 ? 3.906 -3.331 -9.947 1.00 86.94 88 GLY A C 1
ATOM 622 O O . GLY A 1 88 ? 3.340 -3.577 -8.878 1.00 86.94 88 GLY A O 1
ATOM 623 N N . TYR A 1 89 ? 4.362 -2.118 -10.272 1.00 90.12 89 TYR A N 1
ATOM 624 C CA . TYR A 1 89 ? 4.143 -0.947 -9.425 1.00 90.12 89 TYR A CA 1
ATOM 625 C C . TYR A 1 89 ? 2.643 -0.685 -9.271 1.00 90.12 89 TYR A C 1
ATOM 627 O O . TYR A 1 89 ? 1.881 -0.659 -10.243 1.00 90.12 89 TYR A O 1
ATOM 635 N N . GLN A 1 90 ? 2.211 -0.466 -8.031 1.00 86.31 90 GLN A N 1
ATOM 636 C CA . GLN A 1 90 ? 0.848 -0.058 -7.721 1.00 86.31 90 GLN A CA 1
ATOM 637 C C . GLN A 1 90 ? 0.912 1.118 -6.758 1.00 86.31 90 GLN A C 1
ATOM 639 O O . GLN A 1 90 ? 1.338 0.956 -5.619 1.00 86.31 90 GLN A O 1
ATOM 644 N N . GLY A 1 91 ? 0.418 2.281 -7.187 1.00 82.69 91 GLY A N 1
ATOM 645 C CA . GLY A 1 91 ? 0.469 3.505 -6.378 1.00 82.69 91 GLY A CA 1
ATOM 646 C C . GLY A 1 91 ? -0.257 3.414 -5.031 1.00 82.69 91 GLY A C 1
ATOM 647 O O . GLY A 1 91 ? -0.019 4.230 -4.160 1.00 82.69 91 GLY A O 1
ATOM 648 N N . ARG A 1 92 ? -1.105 2.398 -4.819 1.00 82.50 92 ARG A N 1
ATOM 649 C CA . ARG A 1 92 ? -1.729 2.119 -3.512 1.00 82.50 92 ARG A CA 1
ATOM 650 C C . ARG A 1 92 ? -0.752 1.607 -2.444 1.00 82.50 92 ARG A C 1
ATOM 652 O O . ARG A 1 92 ? -1.117 1.582 -1.279 1.00 82.50 92 ARG A O 1
ATOM 659 N N . TYR A 1 93 ? 0.427 1.128 -2.844 1.00 88.12 93 TYR A N 1
ATOM 660 C CA . TYR A 1 93 ? 1.461 0.602 -1.944 1.00 88.12 93 TYR A CA 1
ATOM 661 C C . TYR A 1 93 ? 2.619 1.587 -1.719 1.00 88.12 93 TYR A C 1
ATOM 663 O O . TYR A 1 93 ? 3.478 1.324 -0.885 1.00 88.12 93 TYR A O 1
ATOM 671 N N . ASP A 1 94 ? 2.617 2.701 -2.449 1.00 88.31 94 ASP A N 1
ATOM 672 C CA . ASP A 1 94 ? 3.516 3.845 -2.304 1.00 88.31 94 ASP A CA 1
ATOM 673 C C . ASP A 1 94 ? 2.841 4.851 -1.360 1.00 88.31 94 ASP A C 1
ATOM 675 O O . ASP A 1 94 ? 2.064 5.718 -1.762 1.00 88.31 94 ASP A O 1
ATOM 679 N N . LEU A 1 95 ? 3.039 4.630 -0.063 1.00 84.38 95 LEU A N 1
ATOM 680 C CA . LEU A 1 95 ? 2.310 5.292 1.019 1.00 84.38 95 LEU A CA 1
ATOM 681 C C . LEU A 1 95 ? 2.879 6.676 1.339 1.00 84.38 95 LEU A C 1
ATOM 683 O O . LEU A 1 95 ? 2.269 7.428 2.111 1.00 84.38 95 LEU A O 1
ATOM 687 N N . ASN A 1 96 ? 4.062 6.988 0.811 1.00 86.31 96 ASN A N 1
ATOM 688 C CA . ASN A 1 96 ? 4.717 8.283 0.940 1.00 86.31 96 ASN A CA 1
ATOM 689 C C . ASN A 1 96 ? 4.635 9.132 -0.358 1.00 86.31 96 ASN A C 1
ATOM 691 O O . ASN A 1 96 ? 4.925 10.331 -0.304 1.00 86.31 96 ASN A O 1
ATOM 695 N N . TYR A 1 97 ? 4.163 8.544 -1.466 1.00 88.56 97 TYR A N 1
ATOM 696 C CA . TYR A 1 97 ? 3.995 9.135 -2.798 1.00 88.56 97 TYR A CA 1
ATOM 697 C C . TYR A 1 97 ? 5.299 9.581 -3.479 1.00 88.56 97 TYR A C 1
ATOM 699 O O . TYR A 1 97 ? 5.313 10.592 -4.194 1.00 88.56 97 TYR A O 1
ATOM 707 N N . ASP A 1 98 ? 6.397 8.854 -3.279 1.00 91.06 98 ASP A N 1
ATOM 708 C CA . ASP A 1 98 ? 7.700 9.151 -3.889 1.00 91.06 98 ASP A CA 1
ATOM 709 C C . ASP A 1 98 ? 7.982 8.371 -5.189 1.00 91.06 98 ASP A C 1
ATOM 711 O O . ASP A 1 98 ? 9.033 8.548 -5.812 1.00 91.06 98 ASP A O 1
ATOM 715 N N . SER A 1 99 ? 6.993 7.607 -5.668 1.00 91.62 99 SER A N 1
ATOM 716 C CA . SER A 1 99 ? 7.051 6.739 -6.852 1.00 91.62 99 SER A CA 1
ATOM 717 C C . SER A 1 99 ? 7.923 5.493 -6.691 1.00 91.62 99 SER A C 1
ATOM 719 O O . SER A 1 99 ? 8.228 4.851 -7.701 1.00 91.62 99 SER A O 1
ATOM 721 N N . PHE A 1 100 ? 8.306 5.112 -5.471 1.00 93.25 100 PHE A N 1
ATOM 722 C CA . PHE A 1 100 ? 9.122 3.933 -5.209 1.00 93.25 100 PHE A CA 1
ATOM 723 C C . PHE A 1 100 ? 8.632 3.175 -3.975 1.00 93.25 100 PHE A C 1
ATOM 725 O O . PHE A 1 100 ? 8.642 3.697 -2.873 1.00 93.25 100 PHE A O 1
ATOM 732 N N . VAL A 1 101 ? 8.244 1.908 -4.144 1.00 92.56 101 VAL A N 1
ATOM 733 C CA . VAL A 1 101 ? 7.782 1.117 -2.996 1.00 92.56 101 VAL A CA 1
ATOM 734 C C . VAL A 1 101 ? 8.977 0.577 -2.218 1.00 92.56 101 VAL A C 1
ATOM 736 O O . VAL A 1 101 ? 9.676 -0.317 -2.703 1.00 92.56 101 VAL A O 1
ATOM 739 N N . ASP A 1 102 ? 9.212 1.069 -1.005 1.00 94.00 102 ASP A N 1
ATOM 740 C CA . ASP A 1 102 ? 10.372 0.683 -0.205 1.00 94.00 102 ASP A CA 1
ATOM 741 C C . ASP A 1 102 ? 10.133 0.610 1.316 1.00 94.00 102 ASP A C 1
ATOM 743 O O . ASP A 1 102 ? 9.022 0.452 1.830 1.00 94.00 102 ASP A O 1
ATOM 747 N N . ILE A 1 103 ? 11.233 0.601 2.078 1.00 94.44 103 ILE A N 1
ATOM 748 C CA . ILE A 1 103 ? 11.193 0.464 3.535 1.00 94.44 103 ILE A CA 1
ATOM 749 C C . ILE A 1 103 ? 10.544 1.670 4.215 1.00 94.44 103 ILE A C 1
ATOM 751 O O . ILE A 1 103 ? 10.071 1.555 5.348 1.00 94.44 103 ILE A O 1
ATOM 755 N N . THR A 1 104 ? 10.528 2.829 3.565 1.00 91.94 104 THR A N 1
ATOM 756 C CA . THR A 1 104 ? 9.876 4.022 4.092 1.00 91.94 104 THR A CA 1
ATOM 757 C C . THR A 1 104 ? 8.359 3.852 4.084 1.00 91.94 104 THR A C 1
ATOM 759 O O . THR A 1 104 ? 7.731 4.208 5.082 1.00 91.94 104 THR A O 1
ATOM 762 N N . ASP A 1 105 ? 7.780 3.171 3.089 1.00 90.25 105 ASP A N 1
ATOM 763 C CA . ASP A 1 105 ? 6.353 2.825 3.087 1.00 90.25 105 ASP A CA 1
ATOM 764 C C . ASP A 1 105 ? 6.004 1.831 4.195 1.00 90.25 105 ASP A C 1
ATOM 766 O O . ASP A 1 105 ? 5.062 2.045 4.964 1.00 90.25 105 ASP A O 1
ATOM 770 N N . VAL A 1 106 ? 6.825 0.784 4.357 1.00 90.56 106 VAL A N 1
ATOM 771 C CA . VAL A 1 106 ? 6.690 -0.172 5.472 1.00 90.56 106 VAL A CA 1
ATOM 772 C C . VAL A 1 106 ? 6.778 0.551 6.816 1.00 90.56 106 VAL A C 1
ATOM 774 O O . VAL A 1 106 ? 6.002 0.280 7.731 1.00 90.56 106 VAL A O 1
ATOM 777 N N . SER A 1 107 ? 7.711 1.493 6.958 1.00 89.31 107 SER A N 1
ATOM 778 C CA . SER A 1 107 ? 7.906 2.239 8.205 1.00 89.31 107 SER A CA 1
ATOM 779 C C . SER A 1 107 ? 6.666 3.043 8.581 1.00 89.31 107 SER A C 1
ATOM 781 O O . SER A 1 107 ? 6.333 3.135 9.763 1.00 89.31 107 SER A O 1
ATOM 783 N N . LEU A 1 108 ? 5.929 3.561 7.599 1.00 84.50 108 LEU A N 1
ATOM 784 C CA . LEU A 1 108 ? 4.679 4.261 7.864 1.00 84.50 108 LEU A CA 1
ATOM 785 C C . LEU A 1 108 ? 3.563 3.323 8.375 1.00 84.50 108 LEU A C 1
ATOM 787 O O . LEU A 1 108 ? 2.708 3.770 9.138 1.00 84.50 108 LEU A O 1
ATOM 791 N N . MET A 1 109 ? 3.595 2.029 8.035 1.00 84.19 109 MET A N 1
ATOM 792 C CA . MET A 1 109 ? 2.695 1.01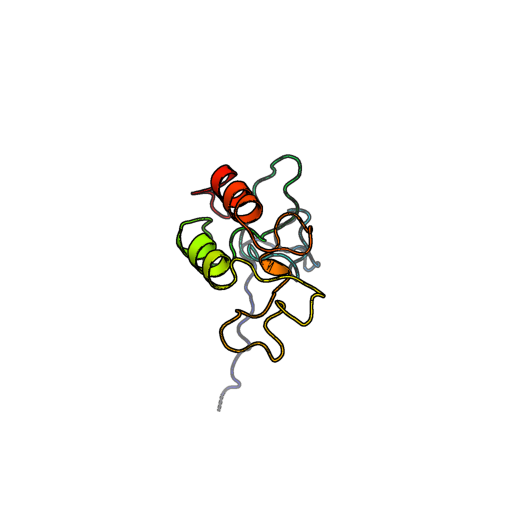2 8.610 1.00 84.19 109 MET A CA 1
ATOM 793 C C . MET A 1 109 ? 3.015 0.731 10.084 1.00 84.19 109 MET A C 1
ATOM 795 O O . MET A 1 109 ? 2.116 0.528 10.895 1.00 84.19 109 MET A O 1
ATOM 799 N N . THR A 1 110 ? 4.294 0.782 10.477 1.00 81.00 110 THR A N 1
ATOM 800 C CA . THR A 1 110 ? 4.691 0.509 11.873 1.00 81.00 110 THR A CA 1
ATOM 801 C C . THR A 1 110 ? 4.105 1.499 12.880 1.00 81.00 110 THR A C 1
ATOM 803 O O . THR A 1 110 ? 3.857 1.126 14.025 1.00 81.00 110 THR A O 1
ATOM 806 N N . GLY A 1 111 ? 3.843 2.742 12.462 1.00 76.75 111 GLY A N 1
ATOM 807 C CA . GLY A 1 111 ? 3.267 3.776 13.324 1.00 76.75 111 GLY A CA 1
ATOM 808 C C . GLY A 1 111 ? 1.809 3.523 13.716 1.00 76.75 111 GLY A C 1
ATOM 809 O O . GLY A 1 111 ? 1.324 4.155 14.652 1.00 76.75 111 GLY A O 1
ATOM 810 N N . ILE A 1 112 ? 1.126 2.608 13.024 1.00 77.19 112 ILE A N 1
ATOM 811 C CA . ILE A 1 112 ? -0.291 2.303 13.242 1.00 77.19 112 ILE 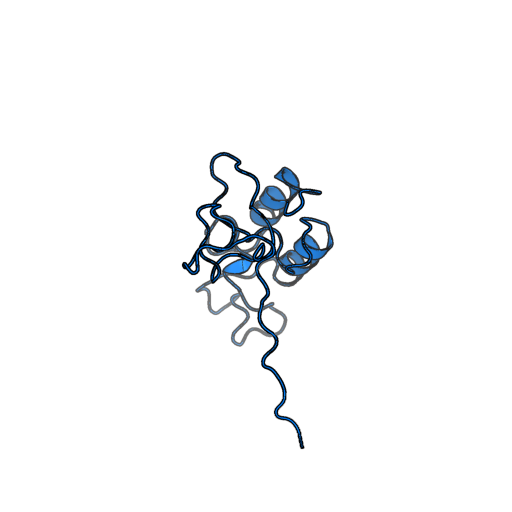A CA 1
ATOM 812 C C . ILE A 1 112 ? -0.587 0.803 13.353 1.00 77.19 112 ILE A C 1
ATOM 814 O O . ILE A 1 112 ? -1.744 0.397 13.304 1.00 77.19 112 ILE A O 1
ATOM 818 N N . PHE A 1 113 ? 0.445 -0.025 13.498 1.00 84.00 113 PHE A N 1
ATOM 819 C CA . PHE A 1 113 ? 0.284 -1.470 13.606 1.00 84.00 113 PHE A CA 1
ATOM 820 C C . PHE A 1 113 ? -0.647 -1.836 14.773 1.00 84.00 113 PHE A C 1
ATOM 822 O O . PHE A 1 113 ? -0.455 -1.384 15.905 1.00 84.00 113 PHE A O 1
ATOM 829 N N . GLY A 1 114 ? -1.642 -2.677 14.502 1.00 78.75 114 GLY A N 1
ATOM 830 C CA . GLY A 1 114 ? -2.697 -3.066 15.434 1.00 78.75 114 GLY A CA 1
ATOM 831 C C . GLY A 1 114 ? -3.840 -2.055 15.563 1.00 78.75 114 GLY A C 1
ATOM 832 O O . GLY A 1 114 ? -4.712 -2.253 16.410 1.00 78.75 114 GLY A O 1
ATOM 833 N N . ALA A 1 115 ? -3.850 -0.980 14.768 1.00 76.81 115 ALA A N 1
ATOM 834 C CA . ALA A 1 115 ? -5.013 -0.108 14.657 1.00 76.81 115 ALA A CA 1
ATOM 835 C C . ALA A 1 115 ? -6.184 -0.853 14.006 1.00 76.81 115 ALA A C 1
ATOM 837 O O . ALA A 1 115 ? -5.989 -1.738 13.173 1.00 76.81 115 ALA A O 1
ATOM 838 N N . THR A 1 116 ? -7.395 -0.467 14.394 1.00 72.75 116 THR A N 1
ATOM 839 C CA . THR A 1 116 ? -8.645 -1.030 13.884 1.00 72.75 116 THR A CA 1
ATOM 840 C C . THR A 1 116 ? -9.547 0.084 13.380 1.00 72.75 116 THR A C 1
ATOM 842 O O . THR A 1 116 ? -9.576 1.166 13.975 1.00 72.75 116 THR A O 1
ATOM 845 N N . CYS A 1 117 ? -10.334 -0.214 12.351 1.00 66.56 117 CYS A N 1
ATOM 846 C CA . CYS A 1 117 ? -11.550 0.536 12.044 1.00 66.56 117 CYS A CA 1
ATOM 847 C C . CYS A 1 117 ? -12.524 0.453 13.239 1.00 66.56 117 CYS A C 1
ATOM 849 O O . CYS A 1 117 ? -12.648 -0.618 13.844 1.00 66.56 117 CYS A O 1
ATOM 851 N N . LEU A 1 118 ? -13.155 1.570 13.634 1.00 54.34 118 LEU A N 1
ATOM 852 C CA . LEU A 1 118 ? -14.069 1.651 14.794 1.00 54.34 118 LEU A CA 1
ATOM 853 C C . LEU A 1 118 ? -15.528 1.856 14.395 1.00 54.34 118 LEU A C 1
ATOM 855 O O . LEU A 1 118 ? -15.786 2.744 13.558 1.00 54.34 118 LEU A O 1
#

Foldseek 3Di:
DDDD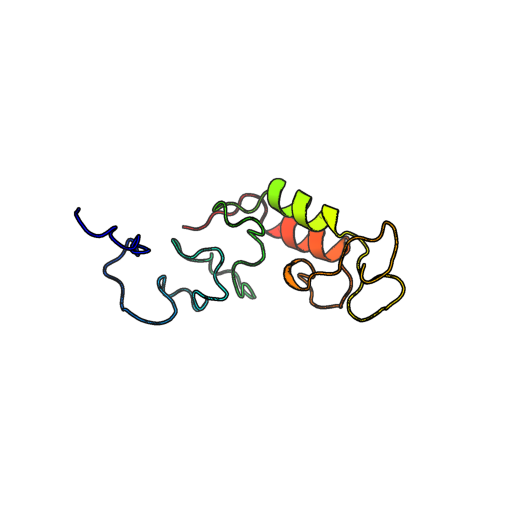DDPPPDAPDPADPDQQRAPQPAGCVQALLNRFHDPDDVVPDHHLQPVVSPFFRAVVSVVVLVQQAFAFPPDPQAQPPVHPPHDHDDVSSVCVNPRHRHVVSVVVSVVQHGPGGD

pLDDT: mean 73.34, std 16.55, range [40.81, 94.44]